Protein AF-A0ABD7A9W0-F1 (afdb_monomer)

Mean predicted aligned error: 7.54 Å

Nearest PDB structures (foldseek):
  3zcb-assembly1_A  TM=9.074E-01  e=3.317E-06  Bartonella schoenbuchensis
  5eu0-assembly1_A  TM=9.087E-01  e=6.969E-05  Bartonella rochalimae ATCC BAA-1498
  4lu4-assembly2_B  TM=9.476E-01  e=1.608E-04  Bartonella quintana JK 31
  4wgj-assembly1_A  TM=8.370E-01  e=1.266E-04  Bartonella tribocorum CIP 105476
  4n67-assembly1_A  TM=7.600E-01  e=1.344E-04  Bartonella quintana str. Toulouse

InterPro domains:
  IPR003812 Fido domain [PF02661] (27-71)
  IPR003812 Fido domain [PS51459] (1-117)
  IPR036597 Fido-like domain superfamily [G3DSA:1.10.3290.10] (26-114)
  IPR036597 Fido-like domain superfamily [SSF140931] (26-112)

Secondary structure (DSSP, 8-state):
----S--TTB-TTSPBP-TT---SHHHHHHHT---HHHHHHHHHHHHHHHHHH--SSS-HHHHHHHHHHHHHHHTTEEE--TT--HHHHHHHHHHHHHHS--HHHHHHHHTTEEE--

Structure (mmCIF, N/CA/C/O backbone):
data_AF-A0ABD7A9W0-F1
#
_entry.id   AF-A0ABD7A9W0-F1
#
loop_
_atom_site.group_PDB
_atom_site.id
_atom_site.type_symbol
_atom_site.label_atom_id
_atom_site.label_alt_id
_atom_site.label_comp_id
_atom_site.label_asym_id
_atom_site.label_entity_id
_atom_site.label_seq_id
_atom_site.pdbx_PDB_ins_code
_atom_site.Cartn_x
_atom_site.Cartn_y
_atom_site.Cartn_z
_atom_site.occupancy
_atom_site.B_iso_or_equiv
_atom_site.auth_seq_id
_atom_site.auth_comp_id
_atom_site.auth_asym_id
_atom_site.auth_atom_id
_atom_site.pdbx_PDB_model_num
ATOM 1 N N . MET A 1 1 ? 14.488 -7.621 -35.906 1.00 45.12 1 MET A N 1
ATOM 2 C CA . MET A 1 1 ? 15.294 -7.571 -34.670 1.00 45.12 1 MET A CA 1
ATOM 3 C C . MET A 1 1 ? 15.030 -8.881 -33.940 1.00 45.12 1 MET A C 1
ATOM 5 O O . MET A 1 1 ? 13.912 -9.077 -33.489 1.00 45.12 1 MET A O 1
ATOM 9 N N . LYS A 1 2 ? 15.954 -9.849 -33.997 1.00 36.78 2 LYS A N 1
ATOM 10 C CA . LYS A 1 2 ? 15.799 -11.146 -33.316 1.00 36.78 2 LYS A CA 1
ATOM 11 C C . LYS A 1 2 ? 16.307 -10.958 -31.889 1.00 36.78 2 LYS A C 1
ATOM 13 O O . LYS A 1 2 ? 17.483 -10.643 -31.722 1.00 36.78 2 LYS A O 1
ATOM 18 N N . TYR A 1 3 ? 15.425 -11.054 -30.899 1.00 49.03 3 TYR A N 1
ATOM 19 C CA . TYR A 1 3 ? 15.837 -11.078 -29.498 1.00 49.03 3 TYR A CA 1
ATOM 20 C C . TYR A 1 3 ? 16.715 -12.317 -29.276 1.00 49.03 3 TYR A C 1
ATOM 22 O O . TYR A 1 3 ? 16.459 -13.370 -29.861 1.00 49.03 3 TYR A O 1
ATOM 30 N N . ALA A 1 4 ? 17.809 -12.133 -28.539 1.00 51.66 4 ALA A N 1
ATOM 31 C CA . ALA A 1 4 ? 18.816 -13.154 -28.283 1.00 51.66 4 ALA A CA 1
ATOM 32 C C . ALA A 1 4 ? 18.179 -14.415 -27.675 1.00 51.66 4 ALA A C 1
ATOM 34 O O . ALA A 1 4 ? 17.231 -14.314 -26.904 1.00 51.66 4 ALA A O 1
ATOM 35 N N . GLU A 1 5 ? 18.714 -15.587 -28.017 1.00 54.62 5 GLU A N 1
ATOM 36 C CA . GLU A 1 5 ? 18.137 -16.922 -27.778 1.00 54.62 5 GLU A CA 1
ATOM 37 C C . GLU A 1 5 ? 17.925 -17.336 -26.303 1.00 54.62 5 GLU A C 1
ATOM 39 O O . GLU A 1 5 ? 17.641 -18.499 -26.047 1.00 54.62 5 GLU A O 1
ATOM 44 N N . PHE A 1 6 ? 18.020 -16.440 -25.317 1.00 60.81 6 PHE A N 1
ATOM 45 C CA . PHE A 1 6 ? 17.747 -16.763 -23.913 1.00 60.81 6 PHE A CA 1
ATOM 46 C C . PHE A 1 6 ? 17.442 -15.486 -23.105 1.00 60.81 6 PHE A C 1
ATOM 48 O O . PHE A 1 6 ? 18.299 -14.960 -22.393 1.00 60.81 6 PHE A O 1
ATOM 55 N N . ASP A 1 7 ? 16.227 -14.949 -23.216 1.00 65.19 7 ASP A N 1
ATOM 56 C CA . ASP A 1 7 ? 15.730 -13.966 -22.247 1.00 65.19 7 ASP A CA 1
ATOM 57 C C . ASP A 1 7 ? 15.143 -14.721 -21.041 1.00 65.19 7 ASP A C 1
ATOM 59 O O . ASP A 1 7 ? 14.300 -15.609 -21.166 1.00 65.19 7 ASP A O 1
ATOM 63 N N . ARG A 1 8 ? 15.647 -14.393 -19.843 1.00 68.44 8 ARG A N 1
ATOM 64 C CA . ARG A 1 8 ? 15.269 -15.022 -18.566 1.00 68.44 8 ARG A CA 1
ATOM 65 C C . ARG A 1 8 ? 13.775 -14.839 -18.253 1.00 68.44 8 ARG A C 1
ATOM 67 O O . ARG A 1 8 ? 13.238 -15.573 -17.425 1.00 68.44 8 ARG A O 1
ATOM 74 N N . TYR A 1 9 ? 13.124 -13.885 -18.910 1.00 69.00 9 TYR A N 1
ATOM 75 C CA . TYR A 1 9 ? 11.706 -13.587 -18.793 1.00 69.00 9 TYR A CA 1
ATOM 76 C C . TYR A 1 9 ? 10.897 -14.104 -19.974 1.00 69.00 9 TYR A C 1
ATOM 78 O O . TYR A 1 9 ? 9.774 -13.660 -20.140 1.00 69.00 9 TYR A O 1
ATOM 86 N N . THR A 1 10 ? 11.409 -15.010 -20.806 1.00 69.81 10 THR A N 1
ATOM 87 C CA . THR A 1 10 ? 10.627 -15.585 -21.907 1.00 69.81 10 THR A CA 1
ATOM 88 C C . THR A 1 10 ? 10.662 -17.106 -21.873 1.00 69.81 10 THR A C 1
ATOM 90 O O . THR A 1 10 ? 11.698 -17.722 -21.629 1.00 69.81 10 THR A O 1
ATOM 93 N N . ASP A 1 11 ? 9.504 -17.737 -22.060 1.00 72.81 11 ASP A N 1
ATOM 94 C CA . ASP A 1 11 ? 9.402 -19.189 -22.149 1.00 72.81 11 ASP A CA 1
ATOM 95 C C . ASP A 1 11 ? 9.841 -19.718 -23.530 1.00 72.81 11 ASP A C 1
ATOM 97 O O . ASP A 1 11 ? 10.155 -18.962 -24.451 1.00 72.81 11 ASP A O 1
ATOM 101 N N . LYS A 1 12 ? 9.830 -21.047 -23.693 1.00 75.06 12 LYS A N 1
ATOM 102 C CA . LYS A 1 12 ? 10.179 -21.727 -24.956 1.00 75.06 12 LYS A CA 1
ATOM 103 C C . LYS A 1 12 ? 9.285 -21.350 -26.152 1.00 75.06 12 LYS A C 1
ATOM 105 O O . LYS A 1 12 ? 9.648 -21.658 -27.282 1.00 75.06 12 LYS A O 1
ATOM 110 N N . ASN A 1 13 ? 8.133 -20.726 -25.907 1.00 73.31 13 ASN A N 1
ATOM 111 C CA . ASN A 1 13 ? 7.180 -20.270 -26.916 1.00 73.31 13 ASN A CA 1
ATOM 112 C C . ASN A 1 13 ? 7.253 -18.748 -27.146 1.00 73.31 13 ASN A C 1
ATOM 114 O O . ASN A 1 13 ? 6.506 -18.226 -27.971 1.00 73.31 13 ASN A O 1
ATOM 118 N N . GLY A 1 14 ? 8.133 -18.027 -26.440 1.00 71.06 14 GLY A N 1
ATOM 119 C CA . GLY A 1 14 ? 8.230 -16.571 -26.518 1.00 71.06 14 GLY A CA 1
ATOM 120 C C . GLY A 1 14 ? 7.206 -15.818 -25.657 1.00 71.06 14 GLY A C 1
ATOM 121 O O . GLY A 1 14 ? 7.049 -14.611 -25.832 1.00 71.06 14 GLY A O 1
ATOM 122 N N . VAL A 1 15 ? 6.534 -16.490 -24.715 1.00 72.44 15 VAL A N 1
ATOM 123 C CA . VAL A 1 15 ? 5.623 -15.864 -23.743 1.00 72.44 15 VAL A CA 1
ATOM 124 C C . VAL A 1 15 ? 6.421 -15.262 -22.591 1.00 72.44 15 VAL A C 1
ATOM 126 O O . VAL A 1 15 ? 7.305 -15.918 -22.033 1.00 72.44 15 VAL A O 1
ATOM 129 N N . LEU A 1 16 ? 6.101 -14.018 -22.219 1.00 71.81 16 LEU A N 1
ATOM 130 C CA . LEU A 1 16 ? 6.738 -13.351 -21.089 1.00 71.81 16 LEU A CA 1
ATOM 131 C C . LEU A 1 16 ? 6.387 -14.049 -19.769 1.00 71.81 16 LEU A C 1
ATOM 133 O O . LEU A 1 16 ? 5.221 -14.184 -19.416 1.00 71.81 16 LEU A O 1
ATOM 137 N N . ARG A 1 17 ? 7.418 -14.437 -19.025 1.00 66.06 17 ARG A N 1
ATOM 138 C CA . ARG A 1 17 ? 7.347 -14.928 -17.655 1.00 66.06 17 ARG A CA 1
ATOM 139 C C . ARG A 1 17 ? 7.499 -13.767 -16.691 1.00 66.06 17 ARG A C 1
ATOM 141 O O . ARG A 1 17 ? 8.409 -12.946 -16.835 1.00 66.06 17 ARG A O 1
ATOM 148 N N . ASN A 1 18 ? 6.667 -13.726 -15.658 1.00 73.00 18 ASN A N 1
ATOM 149 C CA . ASN A 1 18 ? 6.922 -12.820 -14.542 1.00 73.00 18 ASN A CA 1
ATOM 150 C C . ASN A 1 18 ? 8.183 -13.267 -13.759 1.00 73.00 18 ASN A C 1
ATOM 152 O O . ASN A 1 18 ? 8.785 -14.309 -14.030 1.00 73.00 18 ASN A O 1
ATOM 156 N N . LYS A 1 19 ? 8.585 -12.507 -12.731 1.00 70.00 19 LYS A N 1
ATOM 157 C CA . LYS A 1 19 ? 9.728 -12.877 -11.865 1.00 70.00 19 LYS A CA 1
ATOM 158 C C . LYS A 1 19 ? 9.547 -14.212 -11.124 1.00 70.00 19 LYS A C 1
ATOM 160 O O . LYS A 1 19 ? 10.532 -14.742 -10.619 1.00 70.00 19 LYS A O 1
ATOM 165 N N . LEU A 1 20 ? 8.320 -14.718 -11.042 1.00 73.06 20 LEU A N 1
ATOM 166 C CA . LEU A 1 20 ? 7.951 -15.972 -10.385 1.00 73.06 20 LEU A CA 1
ATOM 167 C C . LEU A 1 20 ? 7.937 -17.150 -11.376 1.00 73.06 20 LEU A C 1
ATOM 169 O O . LEU A 1 20 ? 7.745 -18.288 -10.970 1.00 73.06 20 LEU A O 1
ATOM 173 N N . GLY A 1 21 ? 8.202 -16.895 -12.664 1.00 75.25 21 GLY A N 1
ATOM 174 C CA . GLY A 1 21 ? 8.220 -17.916 -13.707 1.00 75.25 21 GLY A CA 1
ATOM 175 C C . GLY A 1 21 ? 6.839 -18.298 -14.237 1.00 75.25 21 GLY A C 1
ATOM 176 O O . GLY A 1 21 ? 6.769 -19.222 -15.042 1.00 75.25 21 GLY A O 1
ATOM 177 N N . ALA A 1 22 ? 5.783 -17.592 -13.821 1.00 78.38 22 ALA A N 1
ATOM 178 C CA . ALA A 1 22 ? 4.415 -17.846 -14.251 1.00 78.38 22 ALA A CA 1
ATOM 179 C C . ALA A 1 22 ? 4.256 -17.589 -15.751 1.00 78.38 22 ALA A C 1
ATOM 181 O O . ALA A 1 22 ? 4.766 -16.596 -16.279 1.00 78.38 22 ALA A O 1
ATOM 182 N N . THR A 1 23 ? 3.551 -18.496 -16.418 1.00 78.69 23 THR A N 1
ATOM 183 C CA . THR A 1 23 ? 3.274 -18.472 -17.861 1.00 78.69 23 THR A CA 1
ATOM 184 C C . THR A 1 23 ? 1.787 -18.349 -18.182 1.0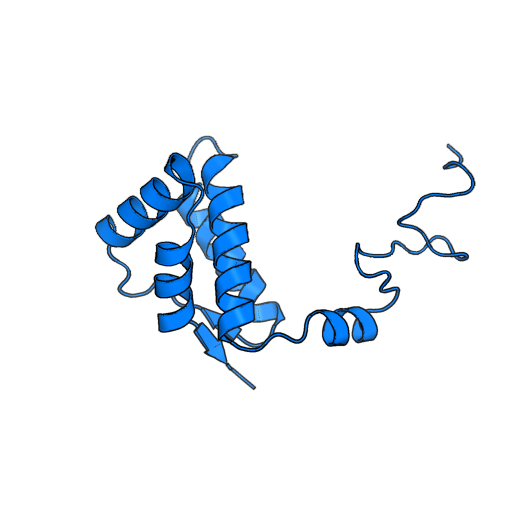0 78.69 23 THR A C 1
ATOM 186 O O . THR A 1 23 ? 1.426 -18.186 -19.347 1.00 78.69 23 THR A O 1
ATOM 189 N N . SER A 1 24 ? 0.934 -18.404 -17.158 1.00 76.12 24 SER A N 1
ATOM 190 C CA . SER A 1 24 ? -0.517 -18.257 -17.255 1.00 76.12 24 SER A CA 1
ATOM 191 C C . SER A 1 24 ? -1.061 -17.376 -16.131 1.00 76.12 24 SER A C 1
ATOM 193 O O . SER A 1 24 ? -0.404 -17.205 -15.101 1.00 76.12 24 SER A O 1
ATOM 195 N N . ASP A 1 25 ? -2.263 -16.836 -16.339 1.00 72.12 25 ASP A N 1
ATOM 196 C CA . ASP A 1 25 ? -2.975 -16.038 -15.336 1.00 72.12 25 ASP A CA 1
ATOM 197 C C . ASP A 1 25 ? -3.326 -16.875 -14.090 1.00 72.12 25 ASP A C 1
ATOM 199 O O . ASP A 1 25 ? -3.229 -16.371 -12.978 1.00 72.12 25 ASP A O 1
ATOM 203 N N . ASP A 1 26 ? -3.612 -18.172 -14.247 1.00 77.31 26 ASP A N 1
ATOM 204 C CA . ASP A 1 26 ? -3.895 -19.070 -13.117 1.00 77.31 26 ASP A CA 1
ATOM 205 C C . ASP A 1 26 ? -2.651 -19.289 -12.232 1.00 77.31 26 ASP A C 1
ATOM 207 O O . ASP A 1 26 ? -2.719 -19.204 -11.008 1.00 77.31 26 ASP A O 1
ATOM 211 N N . GLU A 1 27 ? -1.479 -19.512 -12.843 1.00 77.00 27 GLU A N 1
ATOM 212 C CA . GLU A 1 27 ? -0.210 -19.621 -12.104 1.00 77.00 27 GLU A CA 1
ATOM 213 C C . GLU A 1 27 ? 0.152 -18.302 -11.406 1.00 77.00 27 GLU A C 1
ATOM 215 O O . GLU A 1 27 ? 0.705 -18.308 -10.306 1.00 77.00 27 GLU A O 1
ATOM 220 N N . LEU A 1 28 ? -0.139 -17.165 -12.047 1.00 72.81 28 LEU A N 1
ATOM 221 C CA . LEU A 1 28 ? 0.029 -15.840 -11.452 1.00 72.81 28 LEU A CA 1
ATOM 222 C C . LEU A 1 28 ? -0.841 -15.682 -10.205 1.00 72.81 28 LEU A C 1
ATOM 224 O O . LEU A 1 28 ? -0.318 -15.292 -9.162 1.00 72.81 28 LEU A O 1
ATOM 228 N N . ASP A 1 29 ? -2.124 -16.022 -10.305 1.00 73.69 29 ASP A N 1
ATOM 229 C CA . ASP A 1 29 ? -3.083 -15.924 -9.206 1.00 73.69 29 ASP A CA 1
ATOM 230 C C . ASP A 1 29 ? -2.688 -16.818 -8.019 1.00 73.69 29 ASP A C 1
ATOM 232 O O . ASP A 1 29 ? -2.744 -16.372 -6.870 1.00 73.69 29 ASP A O 1
ATOM 236 N N . ASP A 1 30 ? -2.203 -18.037 -8.277 1.00 75.62 30 ASP A N 1
ATOM 237 C CA . ASP A 1 30 ? -1.705 -18.944 -7.235 1.00 75.62 30 ASP A CA 1
ATOM 238 C C . ASP A 1 30 ? -0.458 -18.385 -6.531 1.00 75.62 30 ASP A C 1
ATOM 240 O O . ASP A 1 30 ? -0.359 -18.402 -5.300 1.00 75.62 30 ASP A O 1
ATOM 244 N N . PHE A 1 31 ? 0.505 -17.852 -7.292 1.00 72.81 31 PHE A N 1
ATOM 245 C CA . PHE A 1 31 ? 1.708 -17.249 -6.713 1.00 72.81 31 PHE A CA 1
ATOM 246 C C . PHE A 1 31 ? 1.440 -15.926 -5.992 1.00 72.81 31 PHE A C 1
ATOM 248 O O . PHE A 1 31 ? 2.225 -15.512 -5.131 1.00 72.81 31 PHE A O 1
ATOM 255 N N . GLU A 1 32 ? 0.367 -15.238 -6.365 1.00 71.94 32 GLU A N 1
ATOM 256 C CA . GLU A 1 32 ? -0.030 -13.952 -5.808 1.00 71.94 32 GLU A CA 1
ATOM 257 C C . GLU A 1 32 ? -1.190 -14.070 -4.811 1.00 71.94 32 GLU A C 1
ATOM 259 O O . GLU A 1 32 ? -1.752 -13.060 -4.376 1.00 71.94 32 GLU A O 1
ATOM 264 N N . HIS A 1 33 ? -1.476 -15.292 -4.351 1.00 77.56 33 HIS A N 1
ATOM 265 C CA . HIS A 1 33 ? -2.369 -15.524 -3.230 1.00 77.56 33 HIS A CA 1
ATOM 266 C C . HIS A 1 33 ? -1.698 -15.095 -1.917 1.00 77.56 33 HIS A C 1
ATOM 268 O O . HIS A 1 33 ? -0.838 -15.782 -1.361 1.00 77.56 33 HIS A O 1
ATOM 274 N N . TYR A 1 34 ? -2.097 -13.931 -1.406 1.00 82.94 34 TYR A N 1
ATOM 275 C CA . TYR A 1 34 ? -1.590 -13.375 -0.155 1.00 82.94 34 TYR A CA 1
ATOM 276 C C . TYR A 1 34 ? -2.691 -13.304 0.897 1.00 82.94 34 TYR A C 1
ATOM 278 O O . TYR A 1 34 ? -3.825 -12.927 0.605 1.00 82.94 34 TYR A O 1
ATOM 286 N N . ASP A 1 35 ? -2.333 -13.570 2.155 1.00 91.31 35 ASP A N 1
ATOM 287 C CA . ASP A 1 35 ? -3.174 -13.144 3.268 1.00 91.31 35 ASP A CA 1
ATOM 288 C C . ASP A 1 35 ? -3.283 -11.604 3.302 1.00 91.31 35 ASP A C 1
ATOM 290 O O . ASP A 1 35 ? -2.446 -10.878 2.751 1.00 91.31 35 ASP A O 1
ATOM 294 N N . LYS A 1 36 ? -4.309 -11.089 3.990 1.00 93.62 36 LYS A N 1
ATOM 295 C CA . LYS A 1 36 ? -4.592 -9.647 4.070 1.00 93.62 36 LYS A CA 1
ATOM 296 C C . LYS A 1 36 ? -3.384 -8.821 4.536 1.00 93.62 36 LYS A C 1
ATOM 298 O O . LYS A 1 36 ? -3.172 -7.720 4.027 1.00 93.62 36 LYS A O 1
ATOM 303 N N . ALA A 1 37 ? -2.620 -9.309 5.515 1.00 95.44 37 ALA A N 1
ATOM 304 C CA . ALA A 1 37 ? -1.486 -8.579 6.077 1.00 95.44 37 ALA A CA 1
ATOM 305 C C . ALA A 1 37 ? -0.323 -8.527 5.081 1.00 95.44 37 ALA A C 1
ATOM 307 O O . ALA A 1 37 ? 0.220 -7.455 4.806 1.00 95.44 37 ALA A O 1
ATOM 308 N N . THR A 1 38 ? -0.005 -9.664 4.465 1.00 94.25 38 THR A N 1
ATOM 309 C CA . THR A 1 38 ? 1.008 -9.763 3.415 1.00 94.25 38 THR A CA 1
ATOM 310 C C . THR A 1 38 ? 0.646 -8.886 2.215 1.00 94.25 38 THR A C 1
ATOM 312 O O . THR A 1 38 ? 1.504 -8.168 1.690 1.00 94.25 38 THR A O 1
ATOM 315 N N . PHE A 1 39 ? -0.628 -8.865 1.817 1.00 94.75 39 PHE A N 1
ATOM 316 C CA . PHE A 1 39 ? -1.097 -8.015 0.728 1.00 94.75 39 PHE A CA 1
ATOM 317 C C . PHE A 1 39 ? -1.000 -6.524 1.074 1.00 94.75 39 PHE A C 1
ATOM 319 O O . PHE A 1 39 ? -0.433 -5.749 0.302 1.00 94.75 39 PHE A O 1
ATOM 326 N N . ALA A 1 40 ? -1.456 -6.114 2.263 1.00 97.06 40 ALA A N 1
ATOM 327 C CA . ALA A 1 40 ? -1.348 -4.729 2.723 1.00 97.06 40 ALA A CA 1
ATOM 328 C C . ALA A 1 40 ? 0.109 -4.242 2.761 1.00 97.06 40 ALA A C 1
ATOM 330 O O . ALA A 1 4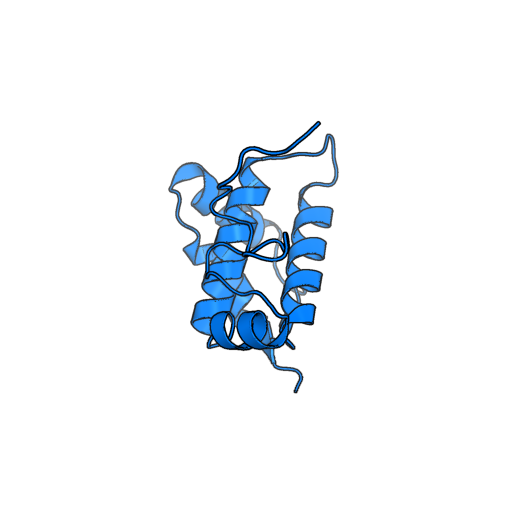0 ? 0.407 -3.141 2.294 1.00 97.06 40 ALA A O 1
ATOM 331 N N . LYS A 1 41 ? 1.031 -5.088 3.234 1.00 97.00 41 LYS A N 1
ATOM 332 C CA . LYS A 1 41 ? 2.469 -4.805 3.242 1.00 97.00 41 LYS A CA 1
ATOM 333 C C . LYS A 1 41 ? 3.035 -4.605 1.835 1.00 97.00 41 LYS A C 1
ATOM 335 O O . LYS A 1 41 ? 3.832 -3.693 1.617 1.00 97.00 41 LYS A O 1
ATOM 340 N N . LYS A 1 42 ? 2.609 -5.415 0.859 1.00 95.25 42 LYS A N 1
ATOM 341 C CA . LYS A 1 42 ? 3.010 -5.251 -0.549 1.00 95.25 42 LYS A CA 1
ATOM 342 C C . LYS A 1 42 ? 2.482 -3.954 -1.152 1.00 95.25 42 LYS A C 1
ATOM 344 O O . LYS A 1 42 ? 3.253 -3.219 -1.765 1.00 95.25 42 LYS A O 1
ATOM 349 N N . LEU A 1 43 ? 1.206 -3.634 -0.940 1.00 96.88 43 LEU A N 1
ATOM 350 C CA . LEU A 1 43 ? 0.628 -2.366 -1.399 1.00 96.88 43 LEU A CA 1
ATOM 351 C C . LEU A 1 43 ? 1.344 -1.161 -0.775 1.00 96.88 43 LEU A C 1
ATOM 353 O O . LEU A 1 43 ? 1.621 -0.190 -1.473 1.00 96.88 43 LEU A O 1
ATOM 357 N N . ALA A 1 44 ? 1.688 -1.235 0.514 1.00 97.88 44 ALA A N 1
ATOM 358 C CA . ALA A 1 44 ? 2.440 -0.196 1.211 1.00 97.88 44 ALA A CA 1
ATOM 359 C C . ALA A 1 44 ? 3.847 -0.008 0.640 1.00 97.88 44 ALA A C 1
ATOM 361 O O . ALA A 1 44 ? 4.278 1.126 0.439 1.00 97.88 44 ALA A O 1
ATOM 362 N N . TYR A 1 45 ? 4.536 -1.112 0.337 1.00 97.19 45 TYR A N 1
ATOM 363 C CA . TYR A 1 45 ? 5.821 -1.078 -0.351 1.00 97.19 45 TYR A CA 1
ATOM 364 C C . TYR A 1 45 ? 5.709 -0.371 -1.706 1.00 97.19 45 TYR A C 1
ATOM 366 O O . TYR A 1 45 ? 6.405 0.615 -1.933 1.00 97.19 45 TYR A O 1
ATOM 374 N N . TYR A 1 46 ? 4.782 -0.795 -2.571 1.00 96.31 46 TYR A N 1
ATOM 375 C CA . TYR A 1 46 ? 4.611 -0.169 -3.884 1.00 96.31 46 TYR A CA 1
ATOM 376 C C . TYR A 1 46 ? 4.201 1.301 -3.793 1.00 96.31 46 TYR A C 1
ATOM 378 O O . TYR A 1 46 ? 4.706 2.123 -4.554 1.00 96.31 46 TYR A O 1
ATOM 386 N N . LEU A 1 47 ? 3.324 1.659 -2.852 1.00 97.44 47 LEU A N 1
ATOM 387 C CA . LEU A 1 47 ? 2.954 3.052 -2.627 1.00 97.44 47 LEU A CA 1
ATOM 388 C C . LEU A 1 47 ? 4.169 3.895 -2.216 1.00 97.44 47 LEU A C 1
ATOM 390 O O . LEU A 1 47 ? 4.323 4.993 -2.740 1.00 97.44 47 LEU A O 1
ATOM 394 N N . GLY A 1 48 ? 5.037 3.384 -1.337 1.00 97.25 48 GLY A N 1
ATOM 395 C CA . GLY A 1 48 ? 6.282 4.047 -0.940 1.00 97.25 48 GLY A CA 1
ATOM 396 C C . GLY A 1 48 ? 7.234 4.279 -2.117 1.00 97.25 48 GLY A C 1
ATOM 397 O O . GLY A 1 48 ? 7.669 5.408 -2.344 1.00 97.25 48 GLY A O 1
ATOM 398 N N . GLU A 1 49 ? 7.476 3.245 -2.928 1.00 96.31 49 GLU A N 1
ATOM 399 C CA . GLU A 1 49 ? 8.331 3.345 -4.120 1.00 96.31 49 GLU A CA 1
ATOM 400 C C . GLU A 1 49 ? 7.787 4.382 -5.115 1.00 96.31 49 GLU A C 1
ATOM 402 O O . GLU A 1 49 ? 8.507 5.281 -5.552 1.00 96.31 49 GLU A O 1
ATOM 407 N N . ILE A 1 50 ? 6.490 4.323 -5.438 1.00 95.62 50 ILE A N 1
ATOM 408 C CA . ILE A 1 50 ? 5.866 5.274 -6.372 1.00 95.62 50 ILE A CA 1
ATOM 409 C C . ILE A 1 50 ? 5.831 6.690 -5.771 1.00 95.62 50 ILE A C 1
ATOM 411 O O . ILE A 1 50 ? 5.941 7.675 -6.508 1.00 95.62 50 ILE A O 1
ATOM 415 N N . ASN A 1 51 ? 5.679 6.813 -4.448 1.00 95.25 51 ASN A N 1
ATOM 416 C CA . ASN A 1 51 ? 5.693 8.094 -3.747 1.00 95.25 51 ASN A CA 1
ATOM 417 C C . ASN A 1 51 ? 7.021 8.828 -3.957 1.00 95.25 51 ASN A C 1
ATOM 419 O O . ASN A 1 51 ? 6.987 10.005 -4.301 1.00 95.25 51 ASN A O 1
ATOM 423 N N . ILE A 1 52 ? 8.158 8.131 -3.851 1.00 94.88 52 ILE A N 1
ATOM 424 C CA . ILE A 1 52 ? 9.498 8.715 -4.038 1.00 94.88 52 ILE A CA 1
ATOM 425 C C . ILE A 1 52 ? 9.718 9.215 -5.473 1.00 94.88 52 ILE A C 1
ATOM 427 O O . ILE A 1 52 ? 10.354 10.248 -5.673 1.00 94.88 52 ILE A O 1
ATOM 431 N N . LEU A 1 53 ? 9.188 8.511 -6.477 1.00 94.44 53 LEU A N 1
ATOM 432 C CA . LEU A 1 53 ? 9.448 8.830 -7.885 1.00 94.44 53 LEU A CA 1
ATOM 433 C C . LEU A 1 53 ? 8.869 10.177 -8.337 1.00 94.44 53 LEU A C 1
ATOM 435 O O . LEU A 1 53 ? 9.405 10.767 -9.270 1.00 94.44 53 LEU A O 1
ATOM 439 N N . HIS A 1 54 ? 7.767 10.640 -7.728 1.00 90.62 54 HIS A N 1
ATOM 440 C CA . HIS A 1 54 ? 7.084 11.893 -8.091 1.00 90.62 54 HIS A CA 1
ATOM 441 C C . HIS A 1 54 ? 6.969 12.124 -9.616 1.00 90.62 54 HIS A C 1
ATOM 443 O O . HIS A 1 54 ? 7.301 13.189 -10.133 1.00 90.62 54 HIS A O 1
ATOM 449 N N . ALA A 1 55 ? 6.492 11.110 -10.343 1.00 93.06 55 ALA A N 1
ATOM 450 C CA . ALA A 1 55 ? 6.577 11.037 -11.804 1.00 93.06 55 ALA A CA 1
ATOM 451 C C . ALA A 1 55 ? 5.839 12.154 -12.574 1.00 93.06 55 ALA A C 1
ATOM 453 O O . ALA A 1 55 ? 6.126 12.379 -13.749 1.00 93.06 55 ALA A O 1
ATOM 454 N N . PHE A 1 56 ? 4.881 12.846 -11.950 1.00 95.56 56 PHE A N 1
ATOM 455 C CA . PHE A 1 56 ? 4.082 13.890 -12.593 1.00 95.56 56 PHE A CA 1
ATOM 456 C C . PHE A 1 56 ? 4.412 15.285 -12.061 1.00 95.56 56 PHE A C 1
ATOM 458 O O . PHE A 1 56 ? 4.745 15.460 -10.889 1.00 95.56 56 PHE A O 1
ATOM 465 N N . ARG A 1 57 ? 4.206 16.312 -12.899 1.00 96.25 57 ARG A N 1
ATOM 466 C CA . ARG A 1 57 ? 4.369 17.718 -12.493 1.00 96.25 57 ARG A CA 1
ATOM 467 C C . ARG A 1 57 ? 3.431 18.110 -11.350 1.00 96.25 57 ARG A C 1
ATOM 469 O O . ARG A 1 57 ? 3.836 18.873 -10.476 1.00 96.25 57 ARG A O 1
ATOM 476 N N . GLU A 1 58 ? 2.198 17.603 -11.374 1.00 96.25 58 GLU A N 1
ATOM 477 C CA . GLU A 1 58 ? 1.179 17.759 -10.333 1.00 96.25 58 GLU A CA 1
ATOM 478 C C . GLU A 1 58 ? 0.256 16.536 -10.307 1.00 96.25 58 GLU A C 1
ATOM 480 O O . GLU A 1 58 ? 0.167 15.780 -11.270 1.00 96.25 58 GLU A O 1
ATOM 485 N N . GLY A 1 59 ? -0.458 16.339 -9.196 1.00 94.88 59 GLY A N 1
ATOM 486 C CA . GLY A 1 59 ? -1.457 15.272 -9.083 1.00 94.88 59 GLY A CA 1
ATOM 487 C C . GLY A 1 59 ? -0.929 13.907 -8.636 1.00 94.88 59 GLY A C 1
ATOM 488 O O . GLY A 1 59 ? -1.746 13.004 -8.485 1.00 94.88 59 GLY A O 1
ATOM 489 N N . ASN A 1 60 ? 0.367 13.778 -8.321 1.00 95.25 60 ASN A N 1
ATOM 490 C CA . ASN A 1 60 ? 1.000 12.530 -7.861 1.00 95.25 60 ASN A CA 1
ATOM 491 C C . ASN A 1 60 ? 0.162 11.771 -6.822 1.00 95.25 60 ASN A C 1
ATOM 493 O O . ASN A 1 60 ? -0.203 10.625 -7.054 1.00 95.25 60 ASN A O 1
ATOM 497 N N . GLY A 1 61 ? -0.235 12.432 -5.728 1.00 93.75 61 GLY A N 1
ATOM 498 C CA . GLY A 1 61 ? -0.988 11.769 -4.661 1.00 93.75 61 GLY A CA 1
ATOM 499 C C . GLY A 1 61 ? -2.363 11.240 -5.089 1.00 93.75 61 GLY A C 1
ATOM 500 O O . GLY A 1 61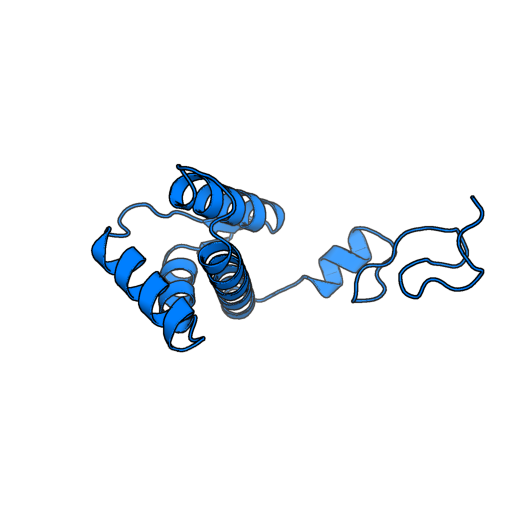 ? -2.806 10.222 -4.566 1.00 93.75 61 GLY A O 1
ATOM 501 N N . ARG A 1 62 ? -3.047 11.897 -6.041 1.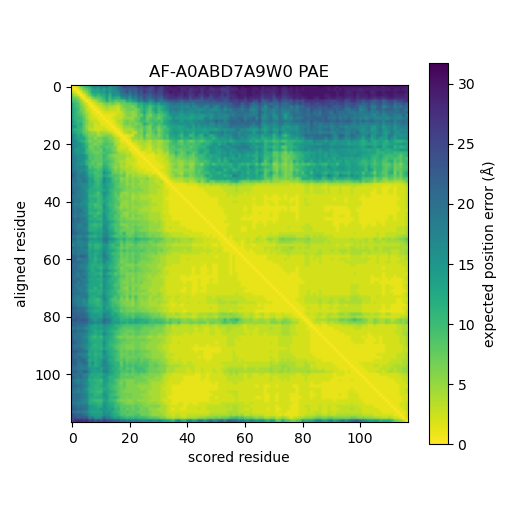00 95.00 62 ARG A N 1
ATOM 502 C CA . ARG A 1 62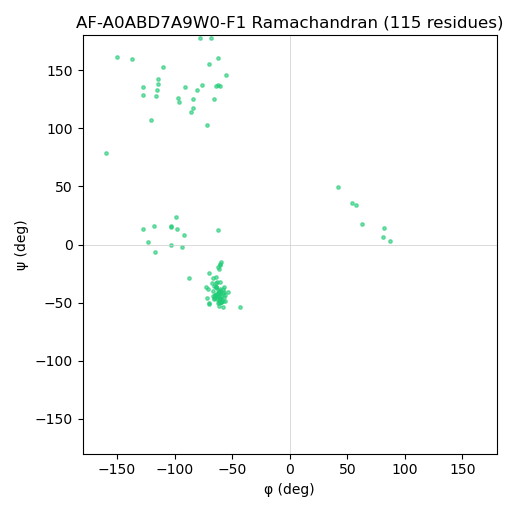 ? -4.326 11.400 -6.584 1.00 95.00 62 ARG A CA 1
ATOM 503 C C . ARG A 1 62 ? -4.085 10.151 -7.427 1.00 95.00 62 ARG A C 1
ATOM 505 O O . ARG A 1 62 ? -4.710 9.130 -7.175 1.00 95.00 62 ARG A O 1
ATOM 512 N N . THR A 1 63 ? -3.131 10.218 -8.353 1.00 96.56 63 THR A N 1
ATOM 513 C CA . THR A 1 63 ? -2.803 9.103 -9.249 1.00 96.56 63 THR A CA 1
ATOM 514 C C . THR A 1 63 ? -2.278 7.886 -8.489 1.00 96.56 63 THR A C 1
ATOM 516 O O . THR A 1 63 ? -2.702 6.770 -8.758 1.00 96.56 63 THR A O 1
ATOM 519 N N . GLN A 1 64 ? -1.406 8.094 -7.501 1.00 96.25 64 GLN A N 1
ATOM 520 C CA . GLN A 1 64 ? -0.858 7.036 -6.649 1.00 96.25 64 GLN A CA 1
ATOM 521 C C . GLN A 1 64 ? -1.952 6.287 -5.887 1.00 96.25 64 GLN A C 1
ATOM 523 O O . GLN A 1 64 ? -1.995 5.061 -5.925 1.00 96.25 64 GLN A O 1
ATOM 528 N N . ARG A 1 65 ? -2.861 7.012 -5.219 1.00 95.44 65 ARG A N 1
ATOM 529 C CA . ARG A 1 65 ? -3.954 6.379 -4.467 1.00 95.44 65 ARG A CA 1
ATOM 530 C C . ARG A 1 65 ? -4.890 5.605 -5.381 1.00 95.44 65 ARG A C 1
ATOM 532 O O . ARG A 1 65 ? -5.180 4.455 -5.081 1.00 95.44 65 ARG A O 1
ATOM 539 N N . GLU A 1 66 ? -5.314 6.200 -6.495 1.00 96.44 66 GLU A N 1
ATOM 540 C CA . GLU A 1 66 ? -6.186 5.509 -7.449 1.00 96.44 66 GLU A CA 1
ATOM 541 C C . GLU A 1 66 ?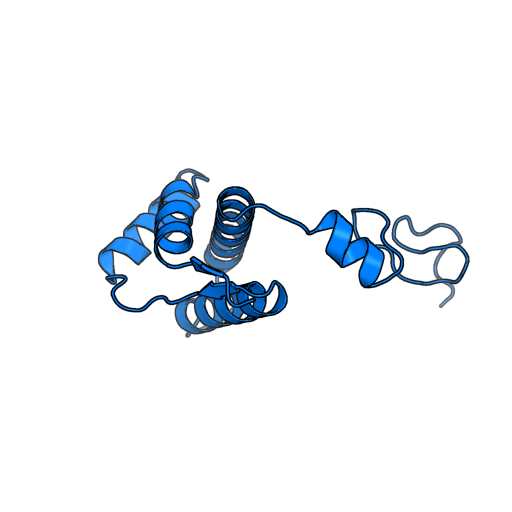 -5.521 4.262 -8.030 1.00 96.44 66 GLU A C 1
ATOM 543 O O . GLU A 1 66 ? -6.152 3.212 -8.099 1.00 96.44 66 GLU A O 1
ATOM 548 N N . PHE A 1 67 ? -4.231 4.326 -8.362 1.00 96.56 67 PHE A N 1
ATOM 549 C CA . PHE A 1 67 ? -3.491 3.154 -8.821 1.00 96.56 67 PHE A CA 1
ATOM 550 C C . PHE A 1 67 ? -3.516 2.018 -7.787 1.00 96.56 67 PHE A C 1
ATOM 552 O O . PHE A 1 67 ? -3.862 0.891 -8.131 1.00 96.56 67 PHE A O 1
ATOM 559 N N . ILE A 1 68 ? -3.220 2.312 -6.517 1.00 97.50 68 ILE A N 1
ATOM 560 C CA . ILE A 1 68 ? -3.220 1.302 -5.448 1.00 97.50 68 ILE A CA 1
ATOM 561 C C . ILE A 1 68 ? -4.634 0.753 -5.183 1.00 97.50 68 ILE A C 1
ATOM 563 O O . ILE A 1 68 ? -4.779 -0.444 -4.946 1.00 97.50 68 ILE A O 1
ATOM 567 N N . ILE A 1 69 ? -5.682 1.582 -5.279 1.00 96.94 69 ILE A N 1
ATOM 568 C CA . ILE A 1 69 ? -7.082 1.128 -5.182 1.00 96.94 69 ILE A CA 1
ATOM 569 C C . ILE A 1 69 ? -7.410 0.149 -6.314 1.00 96.94 69 ILE A C 1
ATOM 571 O O . ILE A 1 69 ? -7.939 -0.932 -6.058 1.00 96.94 69 ILE A O 1
ATOM 575 N N . GLN A 1 70 ? -7.094 0.506 -7.562 1.00 96.69 70 GLN A N 1
ATOM 576 C CA . GLN A 1 70 ? -7.358 -0.352 -8.720 1.00 96.69 70 GLN A CA 1
ATOM 577 C C . GLN A 1 70 ? -6.550 -1.649 -8.660 1.00 96.69 70 GLN A C 1
ATOM 579 O O . GLN A 1 70 ? -7.067 -2.709 -9.012 1.00 96.69 70 GLN A O 1
ATOM 584 N N . PHE A 1 71 ? -5.311 -1.580 -8.170 1.00 94.12 71 PHE A N 1
ATOM 585 C CA . PHE A 1 71 ? -4.491 -2.760 -7.941 1.00 94.12 71 PHE A CA 1
ATOM 586 C C . PHE A 1 71 ? -5.151 -3.685 -6.915 1.00 94.12 71 PHE A C 1
ATOM 588 O O . PHE A 1 71 ? -5.349 -4.856 -7.204 1.00 94.12 71 PHE A O 1
ATOM 595 N N . ALA A 1 72 ? -5.579 -3.167 -5.758 1.00 94.44 72 ALA A N 1
ATOM 596 C CA . ALA A 1 72 ? -6.275 -3.965 -4.746 1.00 94.44 72 ALA A CA 1
ATOM 597 C C . ALA A 1 72 ? -7.547 -4.641 -5.297 1.00 94.44 72 ALA A C 1
ATOM 599 O O . ALA A 1 72 ? -7.782 -5.822 -5.034 1.00 94.44 72 ALA A O 1
ATOM 600 N N . LEU A 1 73 ? -8.320 -3.927 -6.125 1.00 93.19 73 LEU A N 1
ATOM 601 C CA . LEU A 1 73 ? -9.542 -4.452 -6.743 1.00 93.19 73 LEU A CA 1
ATOM 602 C C . LEU A 1 73 ? -9.295 -5.671 -7.635 1.00 93.19 73 LEU A C 1
ATOM 604 O O . LEU A 1 73 ? -10.149 -6.555 -7.692 1.00 93.19 73 LEU A O 1
ATOM 608 N N . LYS A 1 74 ? -8.136 -5.753 -8.299 1.00 89.62 74 LYS A N 1
ATOM 609 C CA . LYS A 1 74 ? -7.769 -6.925 -9.109 1.00 89.62 74 LYS A CA 1
ATOM 610 C C . LYS A 1 74 ? -7.619 -8.199 -8.278 1.00 89.62 74 LYS A C 1
ATOM 612 O O . LYS A 1 74 ? -7.941 -9.266 -8.779 1.00 89.62 74 LYS A O 1
ATOM 617 N N . PHE A 1 75 ? -7.262 -8.072 -7.001 1.00 88.69 75 PHE A N 1
ATOM 618 C CA . PHE A 1 75 ? -7.098 -9.1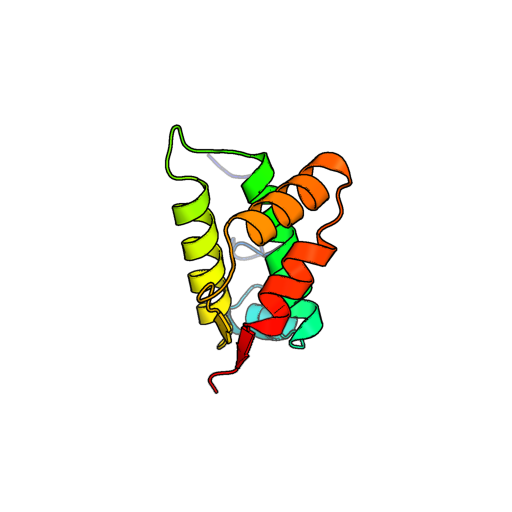88 -6.062 1.00 88.69 75 PHE A CA 1
ATOM 619 C C . PHE A 1 75 ? -8.327 -9.399 -5.165 1.00 88.69 75 PHE A C 1
ATOM 621 O O . PHE A 1 75 ? -8.219 -9.947 -4.073 1.00 88.69 75 PHE A O 1
ATOM 628 N N . ASN A 1 76 ? -9.513 -8.959 -5.603 1.00 91.25 76 ASN A N 1
ATOM 629 C CA . ASN A 1 76 ? -10.761 -9.041 -4.833 1.00 91.25 76 ASN A CA 1
ATOM 630 C C . ASN A 1 76 ? -10.684 -8.341 -3.462 1.00 91.25 76 ASN A C 1
ATOM 632 O O . ASN A 1 76 ? -11.340 -8.757 -2.505 1.00 91.25 76 ASN A O 1
ATOM 636 N N . TYR A 1 77 ? -9.932 -7.241 -3.380 1.00 94.38 77 TYR A N 1
ATOM 637 C CA . TYR A 1 77 ? -9.950 -6.344 -2.233 1.00 94.38 77 TYR A CA 1
ATOM 638 C C . TYR A 1 77 ? -10.493 -4.968 -2.606 1.00 94.38 77 TYR A C 1
ATOM 640 O O . TYR A 1 77 ? -10.132 -4.370 -3.615 1.00 94.38 77 TYR A O 1
ATOM 648 N N . ARG A 1 78 ? -11.322 -4.411 -1.735 1.00 96.12 78 ARG A N 1
ATOM 649 C CA . ARG A 1 78 ? -11.730 -3.014 -1.766 1.00 96.12 78 ARG A CA 1
ATOM 650 C C . ARG A 1 78 ? -10.844 -2.238 -0.798 1.00 96.12 78 ARG A C 1
ATOM 652 O O . ARG A 1 78 ? -10.714 -2.606 0.364 1.00 96.12 78 ARG A O 1
ATOM 659 N N . LEU A 1 79 ? -10.213 -1.177 -1.293 1.00 97.00 79 LEU A N 1
ATOM 660 C CA . LEU A 1 79 ? -9.397 -0.273 -0.489 1.00 97.00 79 LEU A CA 1
ATOM 661 C C . LEU A 1 79 ? -10.028 1.114 -0.490 1.00 97.00 79 LEU A C 1
ATOM 663 O O . LEU A 1 79 ? -10.281 1.693 -1.548 1.00 97.00 79 LEU A O 1
ATOM 667 N N . HIS A 1 80 ? -10.239 1.664 0.699 1.00 93.19 80 HIS A N 1
ATOM 668 C CA . HIS A 1 80 ? -10.756 3.014 0.868 1.00 93.19 80 HIS A CA 1
ATOM 669 C C . HIS A 1 80 ? -9.724 3.908 1.542 1.00 93.19 80 HIS A C 1
ATOM 671 O O . HIS A 1 80 ? -9.180 3.563 2.576 1.00 93.19 80 HIS A O 1
ATOM 677 N N . PHE A 1 81 ? -9.502 5.109 1.008 1.00 90.25 81 PHE A N 1
ATOM 678 C CA . PHE A 1 81 ? -8.750 6.162 1.709 1.00 90.25 81 PHE A CA 1
ATOM 679 C C . PHE A 1 81 ? -9.676 7.173 2.402 1.00 90.25 81 PHE A C 1
ATOM 681 O O . PHE A 1 81 ? -9.244 8.250 2.815 1.00 90.25 81 PHE A O 1
ATOM 688 N N . GLN A 1 82 ? -10.963 6.838 2.528 1.00 82.56 82 GLN A N 1
ATOM 689 C CA . GLN A 1 82 ? -11.921 7.648 3.272 1.00 82.56 82 GLN A CA 1
ATOM 690 C C . GLN A 1 82 ? -11.453 7.752 4.732 1.00 82.56 82 GLN A C 1
ATOM 692 O O . GLN A 1 82 ? -10.980 6.778 5.324 1.00 82.56 82 GLN A O 1
ATOM 697 N N . ASN A 1 83 ? -11.530 8.958 5.293 1.00 87.44 83 ASN A N 1
ATOM 698 C CA . ASN A 1 83 ? -11.085 9.272 6.656 1.00 87.44 83 ASN A CA 1
ATOM 699 C C . ASN A 1 83 ? -9.579 9.087 6.920 1.00 87.44 83 ASN A C 1
ATOM 701 O O . ASN A 1 83 ? -9.183 9.000 8.079 1.00 87.44 83 ASN A O 1
ATOM 705 N N . VAL A 1 84 ? -8.729 9.017 5.890 1.00 93.44 84 VAL A N 1
ATOM 706 C CA . VAL A 1 84 ? -7.289 9.238 6.086 1.00 93.44 84 VAL A CA 1
ATOM 707 C C . VAL A 1 84 ? -7.043 10.738 6.049 1.00 93.44 84 VAL A C 1
ATOM 709 O O . VAL A 1 84 ? -7.304 11.406 5.045 1.00 93.44 84 VAL A O 1
ATOM 712 N N . THR A 1 85 ? -6.559 11.284 7.155 1.00 94.81 85 THR A N 1
ATOM 713 C CA . THR A 1 85 ? -6.235 12.703 7.246 1.00 94.81 85 THR A CA 1
ATOM 714 C C . THR A 1 85 ? -5.003 13.033 6.408 1.00 94.81 85 THR A C 1
ATOM 716 O O . THR A 1 85 ? -4.119 12.206 6.170 1.00 94.81 85 THR A O 1
ATOM 719 N N . GLN A 1 86 ? -4.901 14.296 5.994 1.00 93.69 86 GLN A N 1
ATOM 720 C CA . GLN A 1 86 ? -3.713 14.783 5.299 1.00 93.69 86 GLN A CA 1
ATOM 721 C C . GLN A 1 86 ? -2.442 14.584 6.141 1.00 93.69 86 GLN A C 1
ATOM 723 O O . GLN A 1 86 ? -1.406 14.215 5.597 1.00 93.69 86 GLN A O 1
ATOM 728 N N . GLN A 1 87 ? -2.524 14.784 7.460 1.00 96.44 87 GLN A N 1
ATOM 729 C CA . GLN A 1 87 ? -1.381 14.609 8.358 1.00 96.44 87 GLN A CA 1
ATOM 730 C C . GLN A 1 87 ? -0.924 13.152 8.451 1.00 96.44 87 GLN A C 1
ATOM 732 O O . GLN A 1 87 ? 0.277 12.904 8.467 1.00 96.44 87 GLN A O 1
ATOM 737 N N . GLU A 1 88 ? -1.850 12.190 8.490 1.00 96.50 88 GLU A N 1
ATOM 738 C CA . GLU A 1 88 ? -1.499 10.764 8.462 1.00 96.50 88 GLU A CA 1
ATOM 739 C C . GLU A 1 88 ? -0.762 10.400 7.174 1.00 96.50 88 GLU A C 1
ATOM 741 O O . GLU A 1 88 ? 0.284 9.758 7.238 1.00 96.50 88 GLU A O 1
ATOM 746 N N . MET A 1 89 ? -1.257 10.864 6.020 1.00 95.94 89 MET A N 1
ATOM 747 C CA . MET A 1 89 ? -0.585 10.627 4.740 1.00 95.94 89 MET A CA 1
ATOM 748 C C . MET A 1 89 ? 0.795 11.279 4.681 1.00 95.94 89 MET A C 1
ATOM 750 O O . MET A 1 89 ? 1.737 10.626 4.252 1.00 95.94 89 MET A O 1
ATOM 754 N N . ILE A 1 90 ? 0.932 12.533 5.128 1.00 96.19 90 ILE A N 1
ATOM 755 C CA . ILE A 1 90 ? 2.229 13.226 5.153 1.00 96.19 90 ILE A CA 1
ATOM 756 C C . ILE A 1 90 ? 3.219 12.461 6.031 1.00 96.19 90 ILE A C 1
ATOM 758 O O . ILE A 1 90 ? 4.311 12.148 5.570 1.00 96.19 90 ILE A O 1
ATOM 762 N N . ARG A 1 91 ? 2.826 12.084 7.253 1.00 97.69 91 ARG A N 1
ATOM 763 C CA . ARG A 1 91 ? 3.693 11.320 8.162 1.00 97.69 91 ARG A CA 1
ATOM 764 C C . ARG A 1 91 ? 4.089 9.968 7.576 1.00 97.69 91 ARG A C 1
ATOM 766 O O . ARG A 1 91 ? 5.236 9.560 7.723 1.00 97.69 91 ARG A O 1
ATOM 773 N N . ALA A 1 92 ? 3.161 9.275 6.917 1.00 97.56 92 ALA A N 1
ATOM 774 C CA . ALA A 1 92 ? 3.457 8.007 6.259 1.00 97.56 92 ALA A CA 1
ATOM 775 C C . ALA A 1 92 ? 4.439 8.185 5.089 1.00 97.56 92 ALA A C 1
ATOM 777 O O . ALA A 1 92 ? 5.413 7.439 5.000 1.00 97.56 92 ALA A O 1
ATOM 778 N N . SER A 1 93 ? 4.244 9.214 4.258 1.00 96.75 93 SER A N 1
ATOM 779 C CA . SER A 1 93 ? 5.164 9.579 3.176 1.00 96.75 93 SER A CA 1
ATOM 780 C C . SER A 1 93 ? 6.553 9.951 3.699 1.00 96.75 93 SER A C 1
ATOM 782 O O . SER A 1 93 ? 7.545 9.455 3.178 1.00 96.75 93 SER A O 1
ATOM 784 N N . GLU A 1 94 ? 6.648 10.785 4.737 1.00 97.44 94 GLU A N 1
ATOM 785 C CA . GLU A 1 94 ? 7.921 11.157 5.368 1.00 97.44 94 GLU A CA 1
ATOM 786 C C . GLU A 1 94 ? 8.635 9.931 5.938 1.00 97.44 94 GLU A C 1
ATOM 788 O O . GLU A 1 94 ? 9.827 9.741 5.700 1.00 97.44 94 GLU A O 1
ATOM 793 N N . ARG A 1 95 ? 7.905 9.066 6.657 1.00 97.88 95 ARG A N 1
ATOM 794 C CA . ARG A 1 95 ? 8.461 7.844 7.246 1.00 97.88 95 ARG A CA 1
ATOM 795 C C . ARG A 1 95 ? 9.034 6.914 6.173 1.00 97.88 95 ARG A C 1
ATOM 797 O O . ARG A 1 95 ? 10.168 6.457 6.309 1.00 97.88 95 ARG A O 1
ATOM 804 N N . SER A 1 96 ? 8.270 6.707 5.103 1.00 97.12 96 SER A N 1
ATOM 805 C CA . SER A 1 96 ? 8.657 5.896 3.949 1.00 97.12 96 SER A CA 1
ATOM 806 C C . SER A 1 96 ? 9.893 6.464 3.249 1.00 97.12 96 SER A C 1
ATOM 808 O O . SER A 1 96 ? 10.896 5.767 3.125 1.00 97.12 96 SER A O 1
ATOM 810 N N . SER A 1 97 ? 9.875 7.747 2.879 1.00 94.50 97 SER A N 1
ATOM 811 C CA . SER A 1 97 ? 10.950 8.355 2.090 1.00 94.50 97 SER A CA 1
ATOM 812 C C . SER A 1 97 ? 12.246 8.580 2.875 1.00 94.50 97 SER A C 1
ATOM 814 O O . SER A 1 97 ? 13.327 8.441 2.312 1.00 94.50 97 SER A O 1
ATOM 816 N N . LEU A 1 98 ? 12.166 8.949 4.158 1.00 95.44 98 LEU A N 1
ATOM 817 C CA . LEU A 1 98 ? 13.351 9.296 4.956 1.00 95.44 98 LEU A CA 1
ATOM 818 C C . LEU A 1 98 ? 14.001 8.086 5.627 1.00 95.44 98 LEU A C 1
ATOM 820 O O . LEU A 1 98 ? 15.202 8.107 5.886 1.00 95.44 98 LEU A O 1
ATOM 824 N N . TYR A 1 99 ? 13.21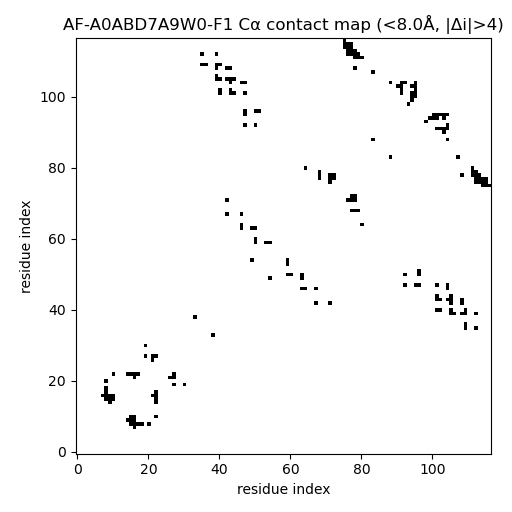8 7.050 5.934 1.00 96.06 99 TYR A N 1
ATOM 825 C CA . TYR A 1 99 ? 13.686 5.907 6.722 1.00 96.06 99 TYR A CA 1
ATOM 826 C C . TYR A 1 99 ? 13.523 4.562 6.015 1.00 96.06 99 TYR A C 1
ATOM 828 O O . TYR A 1 99 ? 13.841 3.538 6.615 1.00 96.06 99 TYR A O 1
ATOM 836 N N . VAL A 1 100 ? 13.036 4.548 4.767 1.00 94.25 100 VAL A N 1
ATOM 837 C CA . VAL A 1 100 ? 12.733 3.316 4.012 1.00 94.25 100 VAL A CA 1
ATOM 838 C C . VAL A 1 100 ? 11.797 2.405 4.820 1.00 94.25 100 VAL A C 1
ATOM 840 O O . VAL A 1 100 ? 11.909 1.180 4.834 1.00 94.25 100 VAL A O 1
ATOM 843 N N . ASP A 1 101 ? 10.876 3.034 5.552 1.00 97.38 101 ASP A N 1
ATOM 844 C CA . ASP A 1 101 ? 9.970 2.373 6.480 1.00 97.38 101 ASP A CA 1
ATOM 845 C C . ASP A 1 101 ? 8.515 2.629 6.071 1.00 97.38 101 ASP A C 1
ATOM 847 O O . ASP A 1 101 ? 7.962 3.714 6.254 1.00 97.38 101 ASP A O 1
ATOM 851 N N . ASN A 1 102 ? 7.883 1.585 5.538 1.00 98.00 102 ASN A N 1
ATOM 852 C CA . ASN A 1 102 ? 6.509 1.623 5.046 1.00 98.00 102 ASN A CA 1
ATOM 853 C C . ASN A 1 102 ? 5.462 1.235 6.102 1.00 98.00 102 ASN A C 1
ATOM 855 O O . ASN A 1 102 ? 4.287 1.117 5.762 1.00 98.00 102 ASN A O 1
ATOM 859 N N . THR A 1 103 ? 5.838 1.066 7.374 1.00 98.06 103 THR A N 1
ATOM 860 C CA . THR A 1 103 ? 4.928 0.605 8.443 1.00 98.06 103 THR A CA 1
ATOM 861 C C . THR A 1 103 ? 3.687 1.483 8.614 1.00 98.06 103 THR A C 1
ATOM 863 O O . THR A 1 103 ? 2.594 0.973 8.858 1.00 98.06 103 THR A O 1
ATOM 866 N N . LEU A 1 104 ? 3.809 2.804 8.448 1.00 97.94 104 LEU A N 1
ATOM 867 C CA . LEU A 1 104 ? 2.654 3.705 8.529 1.00 97.94 104 LEU A CA 1
ATOM 868 C C . LEU A 1 104 ? 1.716 3.564 7.324 1.00 97.94 104 LEU A C 1
ATOM 870 O O . LEU A 1 104 ? 0.499 3.585 7.503 1.00 97.94 104 LEU A O 1
ATOM 874 N N . PHE A 1 105 ? 2.256 3.374 6.115 1.00 98.06 105 PHE A N 1
ATOM 875 C CA . PHE A 1 105 ? 1.432 3.056 4.946 1.00 98.06 105 PHE A CA 1
ATOM 876 C C . PHE A 1 105 ? 0.751 1.699 5.101 1.00 98.06 105 PHE A C 1
ATOM 878 O O . PHE A 1 105 ? -0.442 1.590 4.829 1.00 98.06 105 PHE A O 1
ATOM 885 N N . GLU A 1 106 ? 1.482 0.696 5.585 1.00 98.06 106 GLU A N 1
ATOM 886 C CA . GLU A 1 106 ? 0.959 -0.642 5.858 1.00 98.06 106 GLU A CA 1
ATOM 887 C C . GLU A 1 106 ? -0.220 -0.568 6.818 1.00 98.06 106 GLU A C 1
ATOM 889 O O . GLU A 1 106 ? -1.285 -1.088 6.500 1.00 98.06 106 GLU A O 1
ATOM 894 N N . LYS A 1 107 ? -0.081 0.165 7.928 1.00 97.62 107 LYS A N 1
ATOM 895 C CA . LYS A 1 107 ? -1.174 0.373 8.880 1.00 97.62 107 LYS A CA 1
ATOM 896 C C . LYS A 1 107 ? -2.384 1.050 8.231 1.00 97.62 107 LYS A C 1
ATOM 898 O O . LYS A 1 107 ? -3.502 0.563 8.374 1.00 97.62 107 LYS A O 1
ATOM 903 N N . ILE A 1 108 ? -2.180 2.153 7.502 1.00 97.31 108 ILE A N 1
ATOM 904 C CA . ILE A 1 108 ? -3.274 2.879 6.830 1.00 97.31 108 ILE A CA 1
ATOM 905 C C . ILE A 1 108 ? -4.045 1.958 5.880 1.00 97.31 108 ILE A C 1
ATOM 907 O O . ILE A 1 108 ? -5.279 1.983 5.884 1.00 97.31 108 ILE A O 1
ATOM 911 N N . ILE A 1 109 ? -3.316 1.173 5.082 1.00 97.50 109 ILE A N 1
ATOM 912 C CA . ILE A 1 109 ? -3.874 0.260 4.086 1.00 97.50 109 ILE A CA 1
ATOM 913 C C . ILE A 1 109 ? -4.573 -0.908 4.776 1.00 97.50 109 ILE A C 1
ATOM 915 O O . ILE A 1 109 ? -5.736 -1.160 4.487 1.00 97.50 109 ILE A O 1
ATOM 919 N N . PHE A 1 110 ? -3.909 -1.590 5.709 1.00 97.06 110 PHE A N 1
ATOM 920 C CA . PHE A 1 110 ? -4.452 -2.757 6.403 1.00 97.06 110 PHE A CA 1
ATOM 921 C C . PHE A 1 110 ? -5.779 -2.450 7.105 1.00 97.06 110 PHE A C 1
ATOM 923 O O . PHE A 1 110 ? -6.739 -3.216 6.968 1.00 97.06 110 PHE A O 1
ATOM 930 N N . ASP A 1 111 ? -5.851 -1.300 7.786 1.00 96.38 111 ASP A N 1
ATOM 931 C CA . ASP A 1 111 ? -7.041 -0.833 8.505 1.00 96.38 111 ASP A CA 1
ATOM 932 C C . ASP A 1 111 ? -8.247 -0.609 7.564 1.00 96.38 111 ASP A C 1
ATOM 934 O O . ASP A 1 111 ? -9.385 -0.589 8.026 1.00 96.38 111 ASP A O 1
ATOM 938 N N . ARG A 1 112 ? -8.024 -0.430 6.252 1.00 95.94 112 ARG A N 1
ATOM 939 C CA . ARG A 1 112 ? -9.051 -0.025 5.264 1.00 95.94 112 ARG A CA 1
ATOM 940 C C . ARG A 1 112 ? -9.148 -0.941 4.043 1.00 95.94 112 ARG A C 1
ATOM 942 O O . ARG A 1 112 ? -9.748 -0.576 3.031 1.00 95.94 112 ARG A O 1
ATOM 949 N N . LEU A 1 113 ? -8.518 -2.103 4.131 1.00 96.12 113 LEU A N 1
ATOM 950 C CA . LEU A 1 113 ? -8.527 -3.134 3.109 1.00 96.12 113 LEU A CA 1
ATOM 951 C C . LEU A 1 113 ? -9.607 -4.164 3.462 1.00 96.12 113 LEU A C 1
ATOM 953 O O . LEU A 1 113 ? -9.578 -4.753 4.542 1.00 96.12 113 LEU A O 1
ATOM 957 N N . GLU A 1 114 ? -10.554 -4.397 2.564 1.00 95.25 114 GLU A N 1
ATOM 958 C CA . GLU A 1 114 ? -11.717 -5.264 2.788 1.00 95.25 114 GLU A CA 1
ATOM 959 C C . GLU A 1 114 ? -11.817 -6.301 1.673 1.00 95.25 114 GLU A C 1
ATOM 961 O O . GLU A 1 114 ? -11.763 -5.951 0.498 1.00 95.25 114 GLU A O 1
ATOM 966 N N . PHE A 1 115 ? -11.939 -7.581 2.021 1.00 92.81 115 PHE A N 1
ATOM 967 C CA . PHE A 1 115 ? -12.118 -8.635 1.022 1.00 92.81 115 PHE A CA 1
ATOM 968 C C . PHE A 1 115 ? -13.561 -8.620 0.503 1.00 92.81 115 PHE A C 1
ATOM 970 O O . PHE A 1 115 ? -14.489 -8.428 1.288 1.00 92.81 115 PHE A O 1
ATOM 977 N N . ILE A 1 116 ? -13.752 -8.777 -0.810 1.00 91.62 116 ILE A N 1
ATOM 978 C CA . ILE A 1 116 ? -15.060 -8.616 -1.476 1.00 91.62 116 ILE A CA 1
ATOM 979 C C . ILE A 1 116 ? -15.589 -9.888 -2.157 1.00 91.62 116 ILE A C 1
ATOM 981 O O . ILE A 1 116 ? -16.516 -9.788 -2.964 1.00 91.62 116 ILE A O 1
ATOM 985 N N . LYS A 1 117 ? -15.051 -11.072 -1.846 1.00 70.19 117 LYS A N 1
ATOM 986 C CA . LYS A 1 117 ? -15.552 -12.355 -2.364 1.00 70.19 117 LYS A CA 1
ATOM 987 C C . LYS A 1 117 ? -15.619 -13.454 -1.316 1.00 70.19 117 LYS A C 1
ATOM 989 O O . LYS A 1 117 ? -14.967 -13.306 -0.267 1.00 70.19 117 LYS A O 1
#

Solvent-accessible surface area (backbone atoms only — not comparable to full-atom values): 6871 Å² total; per-residue (Å²): 135,82,78,69,98,74,51,96,43,42,48,101,84,69,48,68,27,51,100,85,64,31,82,47,71,67,52,42,50,64,74,64,68,59,58,70,66,60,43,21,44,50,53,16,47,52,50,41,58,57,59,70,63,54,89,46,99,68,62,45,73,60,54,53,51,52,50,53,32,56,53,36,46,75,73,46,24,49,54,54,73,77,92,61,49,72,67,59,53,50,53,24,50,50,39,17,72,76,65,78,36,39,64,53,39,19,50,58,41,46,80,33,53,39,79,73,123

Radius of gyration: 17.02 Å; Cα contacts (8 Å, |Δi|>4): 111; chains: 1; bounding box: 34×40×44 Å

Foldseek 3Di:
DDDPPDDVQADPVRAGADPVRDRDPVSVLVVPDDDLLRLLVVLLLVLLVQLVPCVDPDDSVVVSVVVSQVVLVVNQKGFDLPPVDPVLVVVQNCCCPVPVDSVSSSVSGSVGIGHHD

pLDDT: mean 87.45, std 13.32, range [36.78, 98.06]

Organism: NCBI:txid111844

Sequence (117 aa):
MKYAEFDRYTDKNGVLRNKLGATSDDELDDFEHYDKATFAKKLAYYLGEINILHAFREGNGRTQREFIIQFALKFNYRLHFQNVTQQEM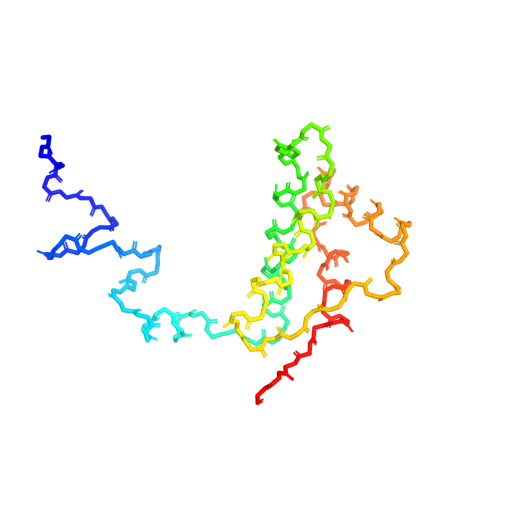IRASERSSLYVDNTLFEKIIFDRLEFIK